Protein AF-A0A1C5PNQ3-F1 (afdb_monomer_lite)

Sequence (73 aa):
MRKFFKIFFSVVVILYFSATMFYCFVAGTPEAGKGAAIYIMSAAGLSILFPAFTCGCIHYIIYLRKKLDEKSK

Radius of gyration: 17.59 Å; chains: 1; bounding box: 36×26×54 Å

Secondary structure (DSSP, 8-state):
-HHHHHHHHHHHHHHHHHHHHHHHHHTT--SSSHHHHHHHHHHHHHHHHHHHHHHHHHHHHHHHHHHHHHH--

Structure (mmCIF, N/CA/C/O backbone):
data_AF-A0A1C5PNQ3-F1
#
_entry.id   AF-A0A1C5PNQ3-F1
#
loop_
_atom_site.group_PDB
_atom_site.id
_atom_site.type_symbol
_atom_site.label_atom_id
_atom_site.label_alt_id
_atom_site.label_comp_id
_atom_site.label_asym_id
_atom_site.label_entity_id
_atom_site.label_seq_id
_atom_site.pdbx_PDB_ins_code
_atom_site.Cartn_x
_atom_site.Cartn_y
_atom_site.Cartn_z
_atom_site.occupancy
_atom_site.B_iso_or_equiv
_atom_site.auth_seq_id
_atom_site.auth_comp_id
_atom_site.auth_asym_id
_atom_site.auth_atom_id
_atom_site.pdbx_PDB_model_num
ATOM 1 N N . MET A 1 1 ? -17.997 -16.686 9.797 1.00 56.19 1 MET A N 1
ATOM 2 C CA . MET A 1 1 ? -18.056 -16.111 8.429 1.00 56.19 1 MET A CA 1
ATOM 3 C C . MET A 1 1 ? -17.837 -14.594 8.349 1.00 56.19 1 MET A C 1
ATOM 5 O O . MET A 1 1 ? -16.994 -14.192 7.560 1.00 56.19 1 MET A O 1
ATOM 9 N N . ARG A 1 2 ? -18.482 -13.734 9.161 1.00 67.44 2 ARG A N 1
ATOM 10 C CA . ARG A 1 2 ? -18.311 -12.256 9.070 1.00 67.44 2 ARG A CA 1
ATOM 11 C C . ARG A 1 2 ? -16.859 -11.746 9.115 1.00 67.44 2 ARG A C 1
ATOM 13 O O . ARG A 1 2 ? -16.528 -10.806 8.406 1.00 67.44 2 ARG A O 1
ATOM 20 N N . LYS A 1 3 ? -15.990 -12.361 9.928 1.00 71.56 3 LYS A N 1
ATOM 21 C CA . LYS A 1 3 ? -14.579 -11.949 10.075 1.00 71.56 3 LYS A CA 1
ATOM 22 C C . LYS A 1 3 ? -13.762 -12.201 8.798 1.00 71.56 3 LYS A C 1
ATOM 24 O O . LYS A 1 3 ? -12.982 -11.347 8.403 1.00 71.56 3 LYS A O 1
ATOM 29 N N . PHE A 1 4 ? -14.008 -13.331 8.133 1.00 72.44 4 PHE A N 1
ATOM 30 C CA . PHE A 1 4 ? -13.311 -13.733 6.908 1.00 72.44 4 PHE A CA 1
ATOM 31 C C . PHE A 1 4 ? -13.708 -12.853 5.716 1.00 72.44 4 PHE A C 1
ATOM 33 O O . PHE A 1 4 ? -12.841 -12.326 5.030 1.00 72.44 4 PHE A O 1
ATOM 40 N N . PHE A 1 5 ? -15.008 -12.582 5.548 1.00 75.94 5 PHE A N 1
ATOM 41 C CA . PHE A 1 5 ? -15.504 -11.639 4.536 1.00 75.94 5 PHE A CA 1
ATOM 42 C C . PHE A 1 5 ? -14.959 -10.221 4.728 1.00 75.94 5 PHE A C 1
ATOM 44 O O . PHE A 1 5 ? -14.643 -9.546 3.755 1.00 75.94 5 PHE A O 1
ATOM 51 N N . LYS A 1 6 ? -14.806 -9.774 5.980 1.00 76.50 6 LYS A N 1
ATOM 52 C CA . LYS A 1 6 ? -14.244 -8.453 6.285 1.00 76.50 6 LYS A CA 1
ATOM 53 C C . LYS A 1 6 ? -12.762 -8.356 5.911 1.00 76.50 6 LYS A C 1
ATOM 55 O O . LYS A 1 6 ? -12.344 -7.334 5.379 1.00 76.50 6 LYS A O 1
ATOM 60 N N . ILE A 1 7 ? -11.991 -9.418 6.154 1.00 81.19 7 ILE A N 1
ATOM 61 C CA . ILE A 1 7 ? -10.584 -9.507 5.737 1.00 81.19 7 ILE A CA 1
ATOM 62 C C . ILE A 1 7 ? -10.494 -9.538 4.211 1.00 81.19 7 ILE A C 1
ATOM 64 O O . ILE A 1 7 ? -9.755 -8.748 3.638 1.00 81.19 7 ILE A O 1
ATOM 68 N N . PHE A 1 8 ? -11.292 -10.379 3.553 1.00 84.94 8 PHE A N 1
ATOM 69 C CA . PHE A 1 8 ? -11.318 -10.476 2.095 1.00 84.94 8 PHE A CA 1
ATOM 70 C C . PHE A 1 8 ? -11.646 -9.130 1.437 1.00 84.94 8 PHE A C 1
ATOM 72 O O . PHE A 1 8 ? -10.895 -8.662 0.589 1.00 84.94 8 PHE A O 1
ATOM 79 N N . PHE A 1 9 ? -12.709 -8.460 1.888 1.00 84.31 9 PHE A N 1
ATOM 80 C CA . PHE A 1 9 ? -13.080 -7.138 1.386 1.00 84.31 9 PHE A CA 1
ATOM 81 C C . PHE A 1 9 ? -11.971 -6.104 1.623 1.00 84.31 9 PHE A C 1
ATOM 83 O O . PHE A 1 9 ? -11.646 -5.339 0.723 1.00 84.31 9 PHE A O 1
ATOM 90 N N . SER A 1 10 ?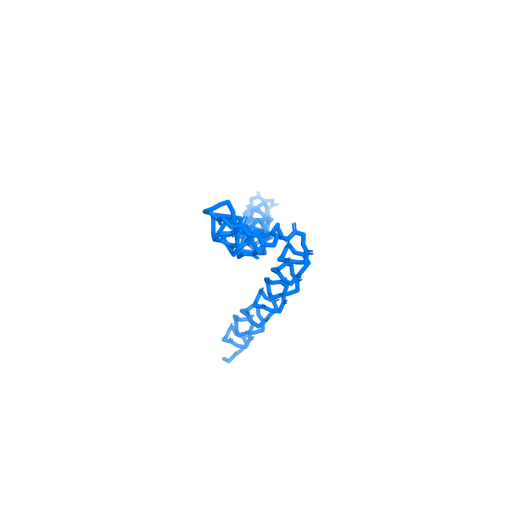 -11.336 -6.121 2.799 1.00 84.19 10 SER A N 1
ATOM 91 C CA . SER A 1 10 ? -10.198 -5.243 3.091 1.00 84.19 10 SER A CA 1
ATOM 92 C C . SER A 1 10 ? -9.028 -5.477 2.135 1.00 84.19 10 SER A C 1
ATOM 94 O O . SER A 1 10 ? -8.439 -4.513 1.659 1.00 84.19 10 SER A O 1
ATOM 96 N N . VAL A 1 11 ? -8.697 -6.735 1.835 1.00 87.44 11 VAL A N 1
ATOM 97 C CA . VAL A 1 11 ? -7.617 -7.086 0.900 1.00 87.44 11 VAL A CA 1
ATOM 98 C C . VAL A 1 11 ? -7.956 -6.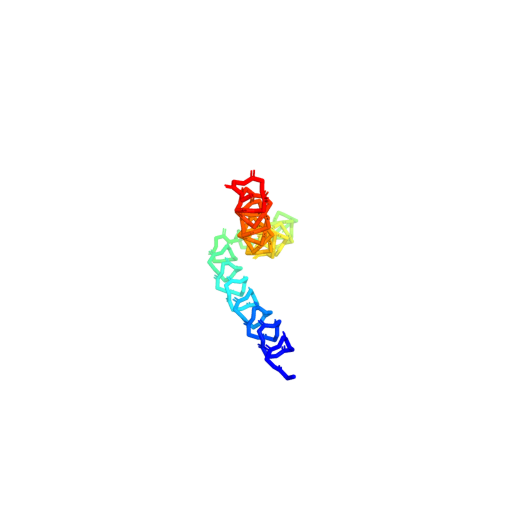624 -0.515 1.00 87.44 11 VAL A C 1
ATOM 100 O O . VAL A 1 11 ? -7.116 -6.008 -1.162 1.00 87.44 11 VAL A O 1
ATOM 103 N N . VAL A 1 12 ? -9.187 -6.852 -0.979 1.00 89.94 12 VAL A N 1
ATOM 104 C CA . VAL A 1 12 ? -9.640 -6.402 -2.306 1.00 89.94 12 VAL A CA 1
ATOM 105 C C . VAL A 1 12 ? -9.560 -4.880 -2.429 1.00 89.94 12 VAL A C 1
ATOM 107 O O . VAL A 1 12 ? -9.060 -4.374 -3.429 1.00 89.94 12 VAL A O 1
ATOM 110 N N . VAL A 1 13 ? -9.992 -4.145 -1.402 1.00 87.81 13 VAL A N 1
ATOM 111 C CA . VAL A 1 13 ? -9.918 -2.677 -1.383 1.00 87.81 13 VAL A CA 1
ATOM 112 C C . VAL A 1 13 ? -8.465 -2.196 -1.409 1.00 87.81 13 VAL A C 1
ATOM 114 O O . VAL A 1 13 ? -8.141 -1.311 -2.196 1.00 87.81 13 VAL A O 1
ATOM 117 N N . ILE A 1 14 ? -7.577 -2.794 -0.607 1.00 90.00 14 ILE A N 1
ATOM 118 C CA . ILE A 1 14 ? -6.141 -2.469 -0.609 1.00 90.00 14 ILE A CA 1
ATOM 119 C C . ILE A 1 14 ? -5.546 -2.694 -2.001 1.00 90.00 14 ILE A C 1
ATOM 121 O O . ILE A 1 14 ? -4.910 -1.792 -2.531 1.00 90.00 14 ILE A O 1
ATOM 125 N N . LEU A 1 15 ? -5.799 -3.853 -2.616 1.00 90.69 15 LEU A N 1
ATOM 126 C CA . LEU A 1 15 ? -5.298 -4.169 -3.955 1.00 90.69 15 LEU A CA 1
ATOM 127 C C . LEU A 1 15 ? -5.822 -3.196 -5.014 1.00 90.69 15 LEU A C 1
ATOM 129 O O . LEU A 1 15 ? -5.053 -2.762 -5.869 1.00 90.69 15 LEU A O 1
ATOM 133 N N . TYR A 1 16 ? -7.100 -2.820 -4.941 1.00 92.25 16 TYR A N 1
ATOM 134 C CA . TYR A 1 16 ? -7.695 -1.846 -5.851 1.00 92.25 16 TYR A CA 1
ATOM 135 C C . TYR A 1 16 ? -7.005 -0.481 -5.748 1.00 92.25 16 TYR A C 1
ATOM 137 O O . TYR A 1 16 ? -6.569 0.055 -6.768 1.00 92.25 16 TYR A O 1
ATOM 145 N N . PHE A 1 17 ? -6.851 0.050 -4.528 1.00 90.44 17 PHE A N 1
ATOM 146 C CA . PHE A 1 17 ? -6.168 1.325 -4.291 1.00 90.44 17 PHE A CA 1
ATOM 147 C C . PHE A 1 17 ? -4.692 1.267 -4.681 1.00 90.44 17 PHE A C 1
ATOM 149 O O . PHE A 1 17 ? -4.194 2.192 -5.314 1.00 90.44 17 PHE A O 1
ATOM 156 N N . SER A 1 18 ? -3.998 0.174 -4.365 1.00 91.75 18 SER A N 1
ATOM 157 C CA . SER A 1 18 ? -2.609 -0.016 -4.777 1.00 91.75 18 SER A CA 1
ATOM 158 C C . SER A 1 18 ? -2.469 -0.013 -6.294 1.00 91.75 18 SER A C 1
ATOM 160 O O . SER A 1 18 ? -1.608 0.688 -6.812 1.00 91.75 18 SER A O 1
ATOM 162 N N . ALA A 1 19 ? -3.342 -0.711 -7.023 1.00 91.19 19 ALA A N 1
ATOM 163 C CA . ALA A 1 19 ? -3.313 -0.727 -8.483 1.00 91.19 19 ALA A CA 1
ATOM 164 C C . ALA A 1 19 ? -3.594 0.658 -9.091 1.00 91.19 19 ALA A C 1
ATOM 166 O O . ALA A 1 19 ? -2.902 1.067 -10.022 1.00 91.19 19 ALA A O 1
ATOM 167 N N . THR A 1 20 ? -4.558 1.409 -8.546 1.00 91.31 20 THR A N 1
ATOM 168 C CA . THR A 1 20 ? -4.843 2.776 -9.021 1.00 91.31 20 THR A CA 1
ATOM 169 C C . THR A 1 20 ? -3.691 3.730 -8.725 1.00 91.31 20 THR A C 1
ATOM 171 O O . THR A 1 20 ? -3.277 4.472 -9.611 1.00 91.31 20 THR A O 1
ATOM 174 N N . MET A 1 21 ? -3.126 3.696 -7.513 1.00 89.38 21 MET A N 1
ATOM 175 C CA . MET A 1 21 ? -1.970 4.530 -7.168 1.00 89.38 21 MET A CA 1
ATOM 176 C C . MET A 1 21 ? -0.745 4.168 -8.005 1.00 89.38 21 MET A C 1
ATOM 178 O O . MET A 1 21 ? -0.058 5.059 -8.491 1.00 89.38 21 MET A O 1
ATOM 182 N N . PHE A 1 22 ? -0.498 2.875 -8.220 1.00 91.25 22 PHE A N 1
ATOM 183 C CA . PHE A 1 22 ? 0.585 2.409 -9.075 1.00 91.25 22 PHE A CA 1
ATOM 184 C C . PHE A 1 22 ? 0.424 2.908 -10.510 1.00 91.25 22 PHE A C 1
ATOM 186 O O . PHE A 1 22 ? 1.378 3.436 -11.070 1.00 91.25 22 PHE A O 1
ATOM 193 N N . TYR A 1 23 ? -0.780 2.812 -11.080 1.00 89.00 23 TYR A N 1
ATOM 194 C CA . TYR A 1 23 ? -1.071 3.342 -12.411 1.00 89.00 23 TYR A CA 1
ATOM 195 C C . TYR A 1 23 ? -0.770 4.845 -12.502 1.00 89.00 23 TYR A C 1
ATOM 197 O O . TYR A 1 23 ? -0.066 5.280 -13.413 1.00 89.00 23 TYR A O 1
ATOM 205 N N . CYS A 1 24 ? -1.224 5.625 -11.516 1.00 88.88 24 CYS A N 1
ATOM 206 C CA . CYS A 1 24 ? -0.947 7.059 -11.451 1.00 88.88 24 CYS A CA 1
ATOM 207 C C . CYS A 1 24 ? 0.549 7.369 -11.312 1.00 88.88 24 CYS A C 1
ATOM 209 O O . CYS A 1 24 ? 1.026 8.332 -11.904 1.00 88.88 24 CYS A O 1
ATOM 211 N N . PHE A 1 25 ? 1.296 6.573 -10.545 1.00 87.25 25 PHE A N 1
ATOM 212 C CA . PHE A 1 25 ? 2.737 6.758 -10.399 1.00 87.25 25 PHE A CA 1
ATOM 213 C C . PHE A 1 25 ? 3.473 6.400 -11.687 1.00 87.25 25 PHE A C 1
ATOM 215 O O . PHE A 1 25 ? 4.253 7.203 -12.180 1.00 87.25 25 PHE A O 1
ATOM 222 N N . VAL A 1 26 ? 3.189 5.246 -12.292 1.00 86.94 26 VAL A N 1
ATOM 223 C CA . VAL A 1 26 ? 3.882 4.789 -13.506 1.00 86.94 26 VAL A CA 1
ATOM 224 C C . VAL A 1 26 ? 3.641 5.715 -14.702 1.00 86.94 26 VAL A C 1
ATOM 226 O O . VAL A 1 26 ? 4.536 5.845 -15.534 1.00 86.94 26 VAL A O 1
ATOM 229 N N . ALA A 1 27 ? 2.511 6.424 -14.763 1.00 84.50 27 ALA A N 1
ATOM 230 C CA . ALA A 1 27 ? 2.249 7.424 -15.801 1.00 84.50 27 ALA A CA 1
ATOM 231 C C . ALA A 1 27 ? 3.296 8.562 -15.860 1.00 84.50 27 ALA A C 1
ATOM 233 O O . ALA A 1 27 ? 3.427 9.209 -16.893 1.00 84.50 27 ALA A O 1
ATOM 234 N N . GLY A 1 28 ? 4.054 8.797 -14.781 1.00 78.75 28 GLY A N 1
ATOM 235 C CA . GLY A 1 28 ? 5.150 9.771 -14.730 1.00 78.75 28 GLY A CA 1
ATOM 236 C C . GLY A 1 28 ? 6.544 9.196 -15.012 1.00 78.75 28 GLY A C 1
ATOM 237 O O . GLY A 1 28 ? 7.537 9.891 -14.792 1.00 78.75 28 GLY A O 1
ATOM 238 N N . THR A 1 29 ? 6.654 7.932 -15.435 1.00 80.94 29 THR A N 1
ATOM 239 C CA . THR A 1 29 ? 7.955 7.266 -15.613 1.00 80.94 29 THR A CA 1
ATOM 240 C C . THR A 1 29 ? 8.713 7.846 -16.817 1.00 80.94 29 THR A C 1
ATOM 242 O O . THR A 1 29 ? 8.139 7.934 -17.900 1.00 80.94 29 THR A O 1
ATOM 245 N N . PRO A 1 30 ? 10.007 8.196 -16.687 1.00 75.06 30 PRO A N 1
ATOM 246 C CA . PRO A 1 30 ? 10.821 8.615 -17.828 1.00 75.06 30 PRO A CA 1
ATOM 247 C C . PRO A 1 30 ? 11.034 7.471 -18.839 1.00 75.06 30 PRO A C 1
ATOM 249 O O . PRO A 1 30 ? 11.308 6.338 -18.452 1.00 75.06 30 PRO A O 1
ATOM 252 N N . GLU A 1 31 ? 10.961 7.793 -20.134 1.00 72.94 31 GLU A N 1
ATOM 253 C CA . GLU A 1 31 ? 10.897 6.845 -21.267 1.00 72.94 31 GLU A CA 1
ATOM 254 C C . GLU A 1 31 ? 12.130 5.926 -21.439 1.00 72.94 31 GLU A C 1
ATOM 256 O O . GLU A 1 31 ? 12.030 4.889 -22.093 1.00 72.94 31 GLU A O 1
ATOM 261 N N . ALA A 1 32 ? 13.304 6.254 -20.876 1.00 70.44 32 ALA A N 1
ATOM 262 C CA . ALA A 1 32 ? 14.512 5.450 -21.091 1.00 70.44 32 ALA A CA 1
ATOM 263 C C . ALA A 1 32 ? 15.554 5.517 -19.959 1.00 70.44 32 ALA A C 1
ATOM 265 O O . ALA A 1 32 ? 15.833 6.570 -19.385 1.00 70.44 32 ALA A O 1
ATOM 266 N N . GLY A 1 33 ? 16.202 4.372 -19.704 1.00 74.12 33 GLY A N 1
ATOM 267 C CA . GLY A 1 33 ? 17.394 4.235 -18.858 1.00 74.12 33 GLY A CA 1
ATOM 268 C C . GLY A 1 33 ? 17.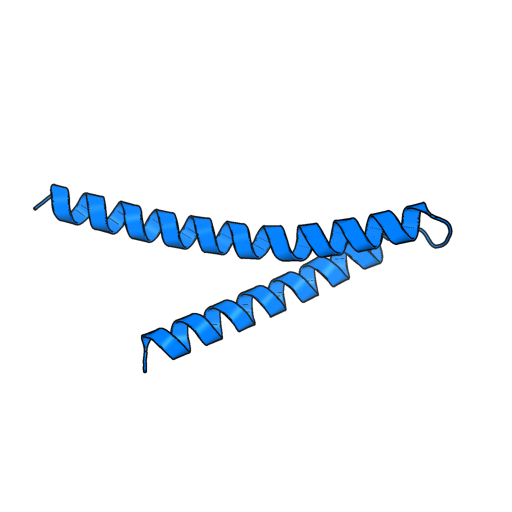170 3.500 -17.530 1.00 74.12 33 GLY A C 1
ATOM 269 O O . GLY A 1 33 ? 16.051 3.159 -17.153 1.00 74.12 33 GLY A O 1
ATOM 270 N N . LYS A 1 34 ? 18.257 3.277 -16.774 1.00 73.44 34 LYS A N 1
ATOM 271 C CA . LYS A 1 34 ? 18.215 2.645 -15.434 1.00 73.44 34 LYS A CA 1
ATOM 272 C C . LYS A 1 34 ? 17.277 3.368 -14.452 1.00 73.44 34 LYS A C 1
ATOM 274 O O . LYS A 1 34 ? 16.746 2.730 -13.548 1.00 73.44 34 LYS A O 1
ATOM 279 N N . GLY A 1 35 ? 17.053 4.670 -14.644 1.00 76.62 35 GLY A N 1
ATOM 280 C CA . GLY A 1 35 ? 16.140 5.471 -13.824 1.00 76.62 35 GLY A CA 1
ATOM 281 C C . GLY A 1 35 ? 14.674 5.043 -13.935 1.00 76.62 35 GLY A C 1
ATOM 282 O O . GLY A 1 35 ? 13.971 5.073 -12.931 1.00 76.62 35 GLY A O 1
ATOM 283 N N . ALA A 1 36 ? 14.232 4.561 -15.103 1.00 83.56 36 ALA A N 1
ATOM 284 C CA . ALA A 1 36 ? 12.862 4.089 -15.310 1.00 83.56 36 ALA A CA 1
ATOM 285 C C . ALA A 1 36 ? 12.557 2.836 -14.471 1.00 83.56 36 ALA A C 1
ATOM 287 O O . ALA A 1 36 ? 11.531 2.757 -13.800 1.00 83.56 36 ALA A O 1
ATOM 288 N N . ALA A 1 37 ? 13.494 1.883 -14.430 1.00 83.06 37 ALA A N 1
ATOM 289 C CA . ALA A 1 37 ? 13.343 0.659 -13.643 1.00 83.06 37 ALA A CA 1
ATOM 290 C C . ALA A 1 37 ? 13.291 0.943 -12.131 1.00 83.06 37 ALA A C 1
ATOM 292 O O . ALA A 1 37 ? 12.441 0.398 -11.426 1.00 83.06 37 ALA A O 1
ATOM 293 N N . ILE A 1 38 ? 14.167 1.827 -11.635 1.00 85.56 38 ILE A N 1
ATOM 294 C CA . ILE A 1 38 ? 14.178 2.237 -10.221 1.00 85.56 38 ILE A CA 1
ATOM 295 C C . ILE A 1 38 ? 12.886 2.982 -9.872 1.00 85.56 38 ILE A C 1
ATOM 297 O O . ILE A 1 38 ? 12.311 2.746 -8.808 1.00 85.56 38 ILE A O 1
ATOM 301 N N . TYR A 1 39 ? 12.403 3.842 -10.769 1.00 87.31 39 TYR A N 1
ATOM 302 C CA . TYR A 1 39 ? 1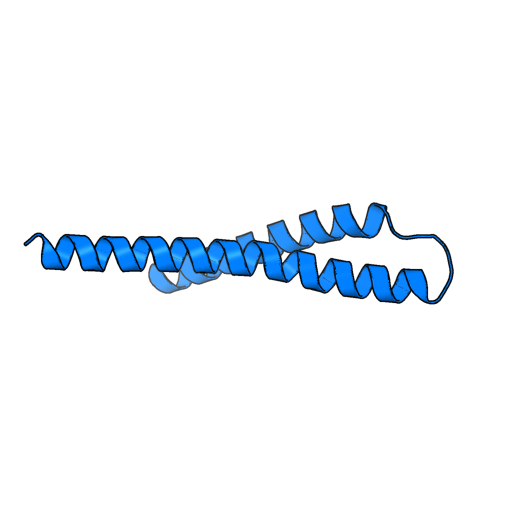1.158 4.575 -10.581 1.00 87.31 39 TYR A CA 1
ATOM 303 C C . TYR A 1 39 ? 9.953 3.633 -10.486 1.00 87.31 39 TYR A C 1
ATOM 305 O O . TYR A 1 39 ? 9.208 3.712 -9.514 1.00 87.31 39 TYR A O 1
ATOM 313 N N . ILE A 1 40 ? 9.807 2.682 -11.415 1.00 87.94 40 ILE A N 1
ATOM 314 C CA . ILE A 1 40 ? 8.714 1.695 -11.395 1.00 87.94 40 ILE A CA 1
ATOM 315 C C . ILE A 1 40 ? 8.779 0.834 -10.128 1.00 87.94 40 ILE A C 1
ATOM 317 O O . ILE A 1 40 ? 7.756 0.609 -9.482 1.00 87.94 40 ILE A O 1
ATOM 321 N N . MET A 1 41 ? 9.972 0.386 -9.726 1.00 88.94 41 MET A N 1
ATOM 322 C CA . MET A 1 41 ? 10.150 -0.393 -8.496 1.00 88.94 41 MET A CA 1
ATOM 323 C C . MET A 1 41 ? 9.760 0.414 -7.249 1.00 88.94 41 MET A C 1
ATOM 325 O O . MET A 1 41 ? 9.069 -0.096 -6.365 1.00 88.94 41 MET A O 1
ATOM 329 N N . SER A 1 42 ? 10.149 1.688 -7.199 1.00 89.06 42 SER A N 1
ATOM 330 C CA . SER A 1 42 ? 9.804 2.594 -6.098 1.00 89.06 42 SER A CA 1
ATOM 331 C C . SER A 1 42 ? 8.304 2.899 -6.072 1.00 89.06 42 SER A C 1
ATOM 333 O O . SER A 1 42 ? 7.687 2.867 -5.009 1.00 89.06 42 SER A O 1
ATOM 335 N N . ALA A 1 43 ? 7.696 3.125 -7.240 1.00 90.19 43 ALA A N 1
ATOM 336 C CA . ALA A 1 43 ? 6.261 3.321 -7.410 1.00 90.19 43 ALA A CA 1
ATOM 337 C C . ALA A 1 43 ? 5.465 2.094 -6.950 1.00 90.19 43 ALA A C 1
ATOM 339 O O . ALA A 1 43 ? 4.481 2.241 -6.226 1.00 90.19 43 ALA A O 1
ATOM 340 N N . ALA A 1 44 ? 5.912 0.884 -7.302 1.00 90.38 44 ALA A N 1
ATOM 341 C CA . ALA A 1 44 ? 5.303 -0.363 -6.846 1.00 90.38 44 ALA A CA 1
ATOM 342 C C . ALA A 1 44 ? 5.348 -0.463 -5.317 1.00 90.38 44 ALA A C 1
ATOM 344 O O . ALA A 1 44 ? 4.310 -0.651 -4.681 1.00 90.38 44 ALA A O 1
ATOM 345 N N . GLY A 1 45 ? 6.522 -0.242 -4.719 1.00 90.38 45 GLY A N 1
ATOM 346 C CA . GLY A 1 45 ? 6.693 -0.252 -3.267 1.00 90.38 45 GLY A CA 1
ATOM 347 C C . GLY A 1 45 ? 5.785 0.756 -2.560 1.00 90.38 45 GLY A C 1
ATOM 348 O O . GLY A 1 45 ? 5.037 0.385 -1.655 1.00 90.38 45 GLY A O 1
ATOM 349 N N . LEU A 1 46 ? 5.784 2.014 -3.008 1.00 90.88 46 LEU A N 1
ATOM 350 C CA . LEU A 1 46 ? 4.960 3.076 -2.422 1.00 90.88 46 LEU A CA 1
ATOM 351 C C . LEU A 1 46 ? 3.463 2.793 -2.574 1.00 90.88 46 LEU A C 1
ATOM 353 O O . LEU A 1 46 ? 2.712 2.950 -1.612 1.00 90.88 46 LEU A O 1
ATOM 357 N N . SER A 1 47 ? 3.028 2.330 -3.745 1.00 91.44 47 SER A N 1
ATOM 358 C CA . SER A 1 47 ? 1.615 2.048 -4.021 1.00 91.44 47 SER A CA 1
ATOM 359 C C . SER A 1 47 ? 1.019 0.967 -3.115 1.00 91.44 47 SER A C 1
ATOM 361 O O . SER A 1 47 ? -0.175 0.993 -2.831 1.00 91.44 47 SER A O 1
ATOM 363 N N . ILE A 1 48 ? 1.836 0.033 -2.622 1.00 90.56 48 ILE A N 1
ATOM 364 C CA . ILE A 1 48 ? 1.419 -1.004 -1.669 1.00 90.56 48 ILE A CA 1
ATOM 365 C C . ILE A 1 48 ? 1.556 -0.496 -0.232 1.00 90.56 48 ILE A C 1
ATOM 367 O O . ILE A 1 48 ? 0.682 -0.732 0.605 1.00 90.56 48 ILE A O 1
ATOM 371 N N . LEU A 1 49 ? 2.638 0.230 0.052 1.00 91.94 49 LEU A N 1
ATOM 372 C CA . LEU A 1 49 ? 2.951 0.722 1.388 1.00 91.94 49 LEU A CA 1
ATOM 373 C C . LEU A 1 49 ? 1.895 1.710 1.895 1.00 91.94 49 LEU A C 1
ATOM 375 O O . LEU A 1 49 ? 1.476 1.588 3.043 1.00 91.94 49 LEU A O 1
ATOM 379 N N . PHE A 1 50 ? 1.411 2.631 1.055 1.00 89.56 50 PHE A N 1
ATOM 380 C CA . PHE A 1 50 ? 0.406 3.622 1.458 1.00 89.56 50 PHE A CA 1
ATOM 381 C C . PHE A 1 50 ? -0.919 2.984 1.919 1.00 89.56 50 PHE A C 1
ATOM 383 O O . PHE A 1 50 ? -1.292 3.188 3.077 1.00 89.56 50 PHE A O 1
ATOM 390 N N . PRO A 1 51 ? -1.622 2.171 1.104 1.00 87.94 51 PRO A N 1
ATOM 391 C CA . PRO A 1 51 ? -2.894 1.575 1.512 1.00 87.94 51 PRO A CA 1
ATOM 392 C C . PRO A 1 51 ? -2.744 0.594 2.681 1.00 87.94 51 PRO A C 1
ATOM 394 O O . PRO A 1 51 ? -3.602 0.555 3.568 1.00 87.94 51 PRO A O 1
ATOM 397 N N . ALA A 1 52 ? -1.643 -0.166 2.729 1.00 87.94 52 ALA A N 1
ATOM 398 C CA . ALA A 1 52 ? -1.353 -1.064 3.845 1.00 87.94 52 ALA A CA 1
ATOM 399 C C . ALA A 1 52 ? -1.135 -0.289 5.154 1.00 87.94 52 ALA A C 1
ATOM 401 O O . ALA A 1 52 ? -1.706 -0.648 6.188 1.00 87.94 52 ALA A O 1
ATOM 402 N N . PHE A 1 53 ? -0.371 0.805 5.108 1.00 89.81 53 PHE A N 1
ATOM 403 C CA . PHE A 1 53 ? -0.137 1.670 6.261 1.00 89.81 53 PHE A CA 1
ATOM 404 C C . PHE A 1 53 ? -1.436 2.315 6.749 1.00 89.81 53 PHE A C 1
ATOM 406 O O . PHE A 1 53 ? -1.757 2.216 7.932 1.00 89.81 53 PHE A O 1
ATOM 413 N N . THR A 1 54 ? -2.246 2.884 5.850 1.00 88.81 54 THR A N 1
ATOM 414 C CA . THR A 1 54 ? -3.552 3.460 6.203 1.00 88.81 54 THR A CA 1
ATOM 415 C C . THR A 1 54 ? -4.470 2.424 6.855 1.00 88.81 54 THR A C 1
ATOM 417 O O . THR A 1 54 ? -5.087 2.708 7.884 1.00 88.81 54 THR A O 1
ATOM 420 N N . CYS A 1 55 ? -4.524 1.200 6.319 1.00 87.31 55 CYS A N 1
ATOM 421 C CA . CYS A 1 55 ? -5.287 0.110 6.925 1.00 87.31 55 CYS A CA 1
ATOM 422 C C . CYS A 1 55 ? -4.773 -0.234 8.336 1.00 87.31 55 CYS A C 1
ATOM 424 O O . CYS A 1 55 ? -5.572 -0.410 9.261 1.00 87.31 55 CYS A O 1
ATOM 426 N N . GLY A 1 56 ? -3.451 -0.287 8.521 1.00 87.88 56 GLY A N 1
ATOM 427 C CA . GLY A 1 56 ? -2.812 -0.497 9.821 1.00 87.88 56 GLY A CA 1
ATOM 428 C C . GLY A 1 56 ? -3.168 0.593 10.836 1.00 87.88 56 GLY A C 1
ATOM 429 O O . GLY A 1 56 ? -3.583 0.279 11.954 1.00 87.88 56 GLY A O 1
ATOM 430 N N . CYS A 1 57 ? -3.099 1.866 10.437 1.00 90.50 57 CYS A N 1
ATOM 431 C CA . CYS A 1 57 ? -3.474 3.003 11.277 1.00 90.50 57 CYS A CA 1
ATOM 432 C C . CYS A 1 57 ? -4.938 2.934 11.716 1.00 90.50 57 CYS A C 1
ATOM 434 O O . CYS A 1 57 ? -5.230 3.090 12.900 1.00 90.50 57 CYS A O 1
ATOM 436 N N . ILE A 1 58 ? -5.865 2.653 10.796 1.00 88.56 58 ILE A N 1
ATOM 437 C CA . ILE A 1 58 ? -7.293 2.526 11.122 1.00 88.56 58 ILE A CA 1
ATOM 438 C C . ILE A 1 58 ? -7.512 1.389 12.124 1.00 88.56 58 ILE A C 1
ATOM 440 O O . ILE A 1 58 ? -8.235 1.55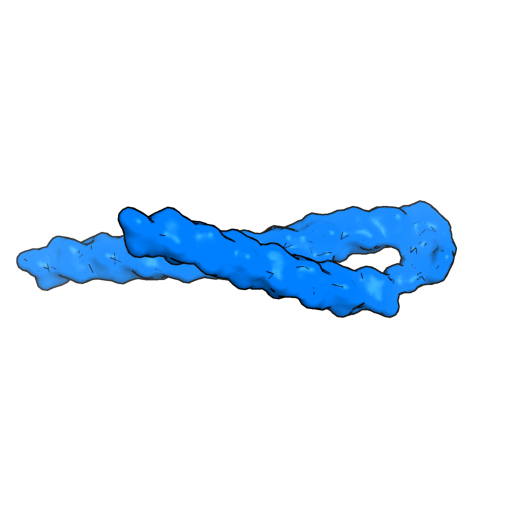8 13.109 1.00 88.56 58 ILE A O 1
ATOM 444 N N . HIS A 1 59 ? -6.864 0.241 11.912 1.00 87.94 59 HIS A N 1
ATOM 445 C CA . HIS A 1 59 ? -6.965 -0.888 12.831 1.00 87.94 59 HIS A CA 1
ATOM 446 C C . HIS A 1 59 ? -6.434 -0.534 14.227 1.00 87.94 59 HIS A C 1
ATOM 448 O O . HIS A 1 59 ? -7.060 -0.869 15.234 1.00 87.94 59 HIS A O 1
ATOM 454 N N . TYR A 1 60 ? -5.321 0.197 14.291 1.00 89.75 60 TYR A N 1
ATOM 455 C CA . TYR A 1 60 ? -4.736 0.666 15.541 1.00 89.75 60 TYR A CA 1
ATOM 456 C C . TYR A 1 60 ? -5.630 1.682 16.268 1.00 89.75 60 TYR A C 1
ATOM 458 O O . TYR A 1 60 ? -5.847 1.551 17.470 1.00 89.75 60 TYR A O 1
ATOM 466 N N . ILE A 1 61 ? -6.239 2.631 15.551 1.00 92.38 61 ILE A N 1
ATOM 467 C CA . ILE A 1 61 ? -7.196 3.591 16.126 1.00 92.38 61 ILE A CA 1
ATOM 468 C C . ILE A 1 61 ? -8.400 2.858 16.727 1.00 92.38 61 ILE A C 1
ATOM 470 O O . ILE A 1 61 ? -8.806 3.150 17.851 1.00 92.38 61 ILE A O 1
ATOM 474 N N . ILE A 1 62 ? -8.964 1.881 16.011 1.00 89.31 62 ILE A N 1
ATOM 475 C CA . ILE A 1 62 ? -10.088 1.077 16.514 1.00 89.31 62 ILE A CA 1
ATOM 476 C C . ILE A 1 62 ? -9.676 0.292 17.764 1.00 89.31 62 ILE A C 1
ATOM 478 O O . ILE A 1 62 ? -10.453 0.194 18.713 1.00 89.31 62 ILE A O 1
ATOM 482 N N . TYR A 1 63 ? -8.464 -0.262 17.776 1.00 89.06 63 TYR A N 1
ATOM 483 C CA . TYR A 1 63 ? -7.922 -0.960 18.937 1.00 89.06 63 TYR A CA 1
ATOM 484 C C . TYR A 1 63 ? -7.781 -0.032 20.154 1.00 89.06 63 TYR A C 1
ATOM 486 O O . TYR A 1 63 ? -8.253 -0.374 21.238 1.00 89.06 63 TYR A O 1
ATOM 494 N N . LEU A 1 64 ? -7.205 1.159 19.972 1.00 92.38 64 LEU A N 1
ATOM 495 C CA . LEU A 1 64 ? -7.059 2.149 21.040 1.00 92.38 64 LEU A CA 1
ATOM 496 C C . LEU A 1 64 ? -8.409 2.619 21.589 1.00 92.38 64 LEU A C 1
ATOM 498 O O . LEU A 1 64 ? -8.556 2.737 22.802 1.00 92.38 64 LEU A O 1
ATOM 502 N N . ARG A 1 65 ? -9.4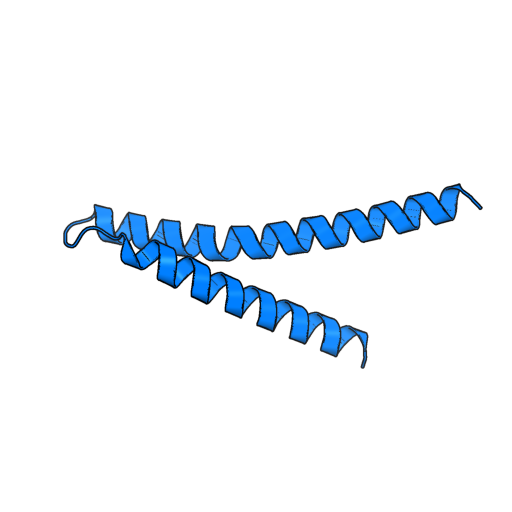09 2.828 20.722 1.00 92.12 65 ARG A N 1
ATOM 503 C CA . ARG A 1 65 ? -10.772 3.185 21.151 1.00 92.12 65 ARG A CA 1
ATOM 504 C C . ARG A 1 65 ? -11.372 2.128 22.074 1.00 92.12 65 ARG A C 1
ATOM 506 O O . ARG A 1 65 ? -11.848 2.473 23.145 1.00 92.12 65 ARG A O 1
ATOM 513 N N . LYS A 1 66 ? -11.242 0.843 21.727 1.00 91.06 66 LYS A N 1
ATOM 514 C CA . LYS A 1 66 ? -11.709 -0.250 22.598 1.00 91.06 66 LYS A CA 1
ATOM 515 C C . LYS A 1 66 ? -11.025 -0.249 23.964 1.00 91.06 66 LYS A C 1
ATOM 517 O O . LYS A 1 66 ? -11.693 -0.391 24.978 1.00 91.06 66 LYS A O 1
ATOM 522 N N . LYS A 1 67 ? -9.704 -0.053 23.989 1.00 91.06 67 LYS A N 1
ATOM 523 C CA . LYS A 1 67 ? -8.920 0.060 25.231 1.00 91.06 67 LYS A CA 1
ATOM 524 C C . LYS A 1 67 ? -9.366 1.235 26.106 1.00 91.06 67 LYS A C 1
ATOM 526 O O . LYS A 1 67 ? -9.285 1.137 27.328 1.00 91.06 67 LYS A O 1
ATOM 531 N N . LEU A 1 68 ? -9.784 2.343 25.495 1.00 92.62 68 LEU A N 1
ATOM 532 C CA . LEU A 1 68 ? -10.288 3.514 26.209 1.00 92.62 68 LEU A CA 1
ATOM 533 C C . LEU A 1 68 ? -11.676 3.243 26.806 1.00 92.62 68 LEU A C 1
ATOM 535 O O . LEU A 1 68 ? -11.879 3.519 27.984 1.00 92.62 68 LEU A O 1
ATOM 539 N N . ASP A 1 69 ? -12.579 2.633 26.035 1.00 91.31 69 ASP A N 1
ATOM 540 C CA . ASP A 1 69 ? -13.923 2.258 26.495 1.00 91.31 69 ASP A CA 1
ATOM 541 C C . ASP A 1 69 ? -13.870 1.249 27.658 1.00 91.31 69 ASP A C 1
ATOM 543 O O . ASP A 1 69 ? -14.636 1.357 28.611 1.00 91.31 69 ASP A O 1
ATOM 547 N N . GLU A 1 70 ? -12.927 0.299 27.621 1.00 90.56 70 GLU A N 1
ATOM 548 C CA . GLU A 1 70 ? -12.679 -0.659 28.710 1.00 90.56 70 GLU A CA 1
ATOM 549 C C . GLU A 1 70 ? -12.166 0.004 29.994 1.00 90.56 70 GLU A C 1
ATOM 551 O O . GLU A 1 70 ? -12.476 -0.470 31.079 1.00 90.56 70 GLU A O 1
ATOM 556 N N . LYS A 1 71 ? -11.371 1.077 29.887 1.00 83.94 71 LYS A N 1
ATOM 557 C CA . LYS A 1 71 ? -10.870 1.839 31.046 1.00 83.94 71 LYS A CA 1
ATOM 558 C C . LYS A 1 71 ? -11.881 2.847 31.588 1.00 83.94 71 LYS A C 1
ATOM 560 O O . LYS A 1 71 ? -11.742 3.270 32.729 1.00 83.94 71 LYS A O 1
ATOM 565 N N . SER A 1 72 ? -12.824 3.285 30.758 1.00 77.31 72 SER A N 1
ATOM 566 C CA . SER A 1 72 ? -13.877 4.227 31.145 1.00 77.31 72 SER A CA 1
ATOM 567 C C . SER A 1 72 ? -15.030 3.557 31.903 1.00 77.31 72 SER A C 1
ATOM 569 O O . SER A 1 72 ? -15.923 4.265 32.370 1.00 77.31 72 SER A O 1
ATOM 571 N N . LYS A 1 73 ? -15.041 2.224 31.981 1.00 64.06 73 LYS A N 1
ATOM 572 C CA . LYS A 1 73 ? -16.060 1.410 32.641 1.00 64.06 73 LYS A CA 1
ATOM 573 C C . LYS A 1 73 ? -15.519 0.822 33.939 1.00 64.06 73 LYS A C 1
ATOM 575 O O . LYS A 1 73 ? -16.330 0.704 34.880 1.00 64.06 73 LYS A O 1
#

Foldseek 3Di:
DVVVVVVVVLVVVLVVQLVVQLVVQLVPADPDDPRNVVSSVVSSVCSNCVSVVVVVVVVVVVVVVVVVVVVVD

pLDDT: mean 85.36, std 7.61, range [56.19, 92.62]